Protein AF-U3U691-F1 (afdb_monomer_lite)

Sequence (71 aa):
MHLTLAGNRWKARLRYHGQDHFGLDIADIHKAKFQQFQFFKIWFILQRSDKFSFRPFLTDMEAIIDIEGGA

Structure (mmCIF, N/CA/C/O backbone):
data_AF-U3U691-F1
#
_entry.id   AF-U3U691-F1
#
loop_
_atom_site.group_PDB
_atom_site.id
_atom_site.type_symbol
_atom_site.label_atom_id
_atom_site.label_alt_id
_atom_site.label_comp_id
_atom_site.label_asym_id
_atom_site.label_entity_id
_atom_site.label_seq_id
_atom_site.pdbx_PDB_ins_code
_atom_site.Cartn_x
_atom_site.Cartn_y
_atom_site.Cartn_z
_atom_site.occu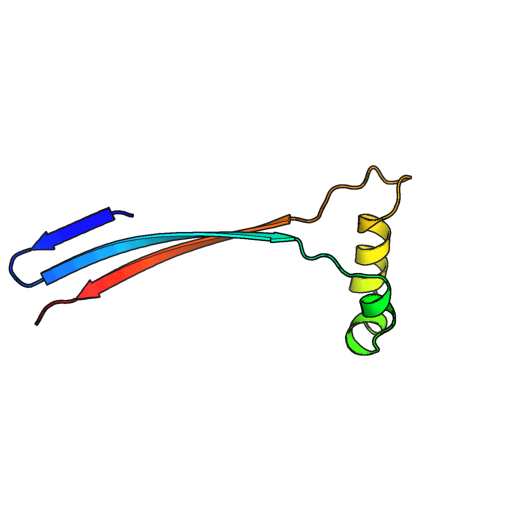pancy
_atom_site.B_iso_or_equiv
_atom_site.auth_seq_id
_atom_site.auth_comp_id
_atom_site.auth_asym_id
_atom_site.auth_atom_id
_atom_site.pdbx_PDB_model_num
ATOM 1 N N . MET A 1 1 ? 3.812 3.621 -18.976 1.00 74.00 1 MET A N 1
ATOM 2 C CA . MET A 1 1 ? 4.721 2.621 -19.574 1.00 74.00 1 MET A CA 1
ATOM 3 C C . MET A 1 1 ? 5.580 3.321 -20.614 1.00 74.00 1 MET A C 1
ATOM 5 O O . MET A 1 1 ? 5.040 4.136 -21.349 1.00 74.00 1 MET A O 1
ATOM 9 N N . HIS A 1 2 ? 6.883 3.049 -20.651 1.00 87.88 2 HIS A N 1
ATOM 10 C CA . HIS A 1 2 ? 7.805 3.563 -21.675 1.00 87.88 2 HIS A CA 1
ATOM 11 C C . HIS A 1 2 ? 8.553 2.382 -22.295 1.00 87.88 2 HIS A C 1
ATOM 13 O O . HIS A 1 2 ? 8.991 1.520 -21.544 1.00 87.88 2 HIS A O 1
ATOM 19 N N . LEU A 1 3 ? 8.664 2.308 -23.622 1.00 91.56 3 LEU A N 1
ATOM 20 C CA . LEU A 1 3 ? 9.266 1.183 -24.346 1.00 91.56 3 LEU A CA 1
ATOM 21 C C . LEU A 1 3 ? 10.290 1.710 -25.352 1.00 91.56 3 LEU A C 1
ATOM 23 O O . LEU A 1 3 ? 9.975 2.598 -26.142 1.00 91.56 3 LEU A O 1
ATOM 27 N N . THR A 1 4 ? 11.473 1.106 -25.356 1.00 93.12 4 THR A N 1
ATOM 28 C CA . THR A 1 4 ? 12.568 1.404 -26.280 1.00 93.12 4 THR A CA 1
ATOM 29 C C . THR A 1 4 ? 12.979 0.129 -27.004 1.00 93.12 4 THR A C 1
ATOM 31 O O . THR A 1 4 ? 13.177 -0.913 -26.376 1.00 93.12 4 THR A O 1
ATOM 34 N N . LEU A 1 5 ? 13.128 0.218 -28.326 1.00 91.81 5 LEU A N 1
ATOM 35 C CA . LEU A 1 5 ? 13.518 -0.889 -29.199 1.00 91.81 5 LEU A CA 1
ATOM 36 C C . LEU A 1 5 ? 14.892 -0.607 -29.818 1.00 91.81 5 LEU A C 1
ATOM 38 O O . LEU A 1 5 ? 15.152 0.512 -30.257 1.00 91.81 5 LEU A O 1
ATOM 42 N N . ALA A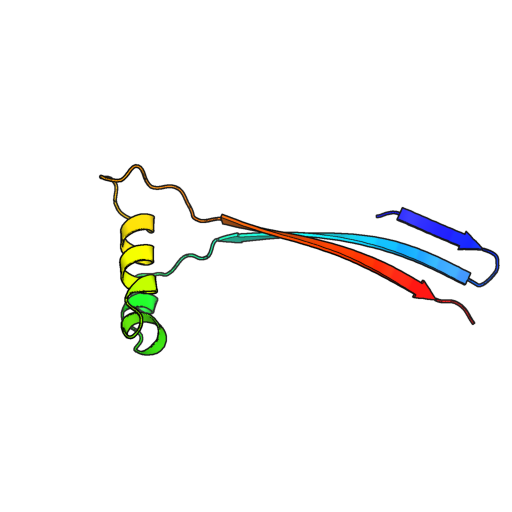 1 6 ? 15.761 -1.617 -29.864 1.00 89.50 6 ALA A N 1
ATOM 43 C CA . ALA A 1 6 ? 17.078 -1.543 -30.491 1.00 89.50 6 ALA A CA 1
ATOM 44 C C . ALA A 1 6 ? 17.447 -2.897 -31.121 1.00 89.50 6 ALA A C 1
ATOM 46 O O . ALA A 1 6 ? 17.955 -3.797 -30.451 1.00 89.50 6 ALA A O 1
ATOM 47 N N . GLY A 1 7 ? 17.189 -3.050 -32.423 1.00 90.25 7 GLY A N 1
ATOM 48 C CA . GLY A 1 7 ? 17.402 -4.317 -33.129 1.00 90.25 7 GLY A CA 1
ATOM 49 C C . GLY A 1 7 ? 16.550 -5.441 -32.531 1.00 90.25 7 GLY A C 1
ATOM 50 O O . GLY A 1 7 ? 15.338 -5.295 -32.413 1.00 90.25 7 GLY A O 1
ATOM 51 N N . ASN A 1 8 ? 17.192 -6.540 -32.121 1.00 91.00 8 ASN A N 1
ATOM 52 C CA . ASN A 1 8 ? 16.531 -7.675 -31.463 1.00 91.00 8 ASN A CA 1
ATOM 53 C C . ASN A 1 8 ? 16.353 -7.493 -29.939 1.00 91.00 8 ASN A C 1
ATOM 55 O O . ASN A 1 8 ? 15.963 -8.429 -29.245 1.00 91.00 8 ASN A O 1
ATOM 59 N N . ARG A 1 9 ? 16.675 -6.309 -29.397 1.00 94.19 9 ARG A N 1
ATOM 60 C CA . ARG A 1 9 ? 16.584 -5.995 -27.966 1.00 94.19 9 ARG A CA 1
ATOM 61 C C . ARG A 1 9 ? 15.474 -4.997 -27.682 1.00 94.19 9 ARG A C 1
ATOM 63 O O . ARG A 1 9 ? 15.204 -4.093 -28.474 1.00 94.19 9 ARG A O 1
ATOM 70 N N . TRP A 1 10 ? 14.887 -5.121 -26.502 1.00 94.81 10 TRP A N 1
ATOM 71 C CA . TRP A 1 10 ? 13.864 -4.223 -25.996 1.00 94.81 10 TRP A CA 1
ATOM 72 C C . TRP A 1 10 ? 14.115 -3.884 -24.525 1.00 94.81 10 TRP A C 1
ATOM 74 O O . TRP A 1 10 ? 14.642 -4.694 -23.763 1.00 94.81 10 TRP A O 1
ATOM 84 N N . LYS A 1 11 ? 13.726 -2.670 -24.131 1.00 95.50 11 LYS A N 1
ATOM 85 C CA . LYS A 1 11 ? 13.688 -2.210 -22.738 1.00 95.50 11 LYS A CA 1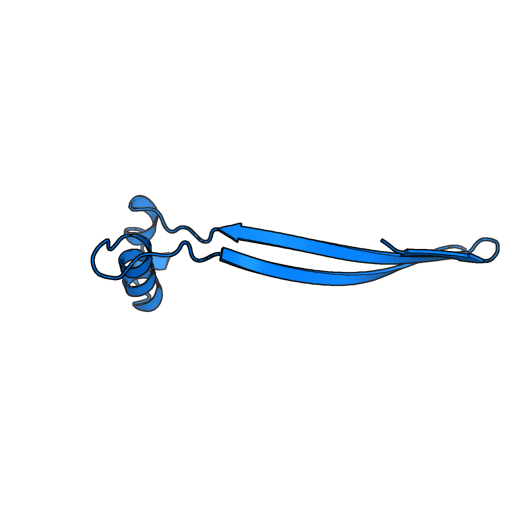
ATOM 86 C C . LYS A 1 11 ? 12.349 -1.548 -22.474 1.00 95.50 11 LYS A C 1
ATOM 88 O O . LYS A 1 11 ? 11.941 -0.693 -23.255 1.00 95.50 11 LYS A O 1
ATOM 93 N N . ALA A 1 12 ? 11.677 -1.897 -21.387 1.00 95.31 12 ALA A N 1
ATOM 94 C CA . ALA A 1 12 ? 10.437 -1.264 -20.978 1.00 95.31 12 ALA A CA 1
ATOM 95 C C . ALA A 1 12 ? 10.471 -0.837 -19.509 1.00 95.31 12 ALA A C 1
ATOM 97 O O . ALA A 1 12 ? 10.911 -1.580 -18.642 1.00 95.31 12 ALA A O 1
ATOM 98 N N . ARG A 1 13 ? 9.942 0.354 -19.233 1.00 96.44 13 ARG A N 1
ATOM 99 C CA . ARG A 1 13 ? 9.666 0.867 -17.893 1.00 96.44 13 ARG A CA 1
ATOM 100 C C . ARG A 1 13 ? 8.187 0.716 -17.587 1.00 96.44 13 ARG A C 1
ATOM 102 O O . ARG A 1 13 ? 7.333 1.363 -18.213 1.00 96.44 13 ARG A O 1
ATOM 109 N N . LEU A 1 14 ? 7.889 -0.118 -16.606 1.00 94.88 14 LEU A N 1
ATOM 110 C CA . LEU A 1 14 ? 6.557 -0.349 -16.074 1.00 94.88 14 LEU A CA 1
ATOM 111 C C . LEU A 1 14 ? 6.355 0.508 -14.829 1.00 94.88 14 LEU A C 1
ATOM 113 O O . LEU A 1 14 ? 7.216 0.566 -13.958 1.00 94.88 14 LEU A O 1
ATOM 117 N N . ARG A 1 15 ? 5.205 1.178 -14.763 1.00 95.62 15 ARG A N 1
ATOM 118 C CA . ARG A 1 15 ? 4.747 1.907 -13.581 1.00 95.62 15 ARG A CA 1
ATOM 119 C C . ARG A 1 15 ? 3.554 1.141 -13.031 1.00 95.62 15 ARG A C 1
ATOM 121 O O . ARG A 1 15 ? 2.524 1.085 -13.698 1.00 95.62 15 ARG A O 1
ATOM 128 N N . TYR A 1 16 ? 3.722 0.547 -11.862 1.00 92.94 16 TYR A N 1
ATOM 129 C CA . TYR A 1 16 ? 2.661 -0.082 -11.095 1.00 92.94 16 TYR A CA 1
ATOM 130 C C . TYR A 1 16 ? 2.154 0.925 -10.076 1.00 92.94 16 TYR A C 1
ATOM 132 O O . TYR A 1 16 ? 2.936 1.471 -9.301 1.00 92.94 16 TYR A O 1
ATOM 140 N N . HIS A 1 17 ? 0.852 1.172 -10.103 1.00 94.38 17 HIS A N 1
ATOM 141 C CA . HIS A 1 17 ? 0.154 1.990 -9.124 1.00 94.38 17 HIS A CA 1
ATOM 142 C C . HIS A 1 17 ? -0.980 1.143 -8.563 1.00 94.38 17 HIS A C 1
ATOM 144 O O . HIS A 1 17 ? -1.771 0.585 -9.325 1.00 94.38 17 HIS A O 1
ATOM 150 N N . GLY A 1 18 ? -0.989 0.971 -7.249 1.00 90.00 18 GLY A N 1
ATOM 151 C CA . GLY A 1 18 ? -1.960 0.161 -6.536 1.00 90.00 18 GLY A CA 1
ATOM 152 C C . GLY A 1 18 ? -2.482 0.933 -5.341 1.00 90.00 18 GLY A C 1
ATOM 153 O O . GLY A 1 18 ? -1.713 1.528 -4.593 1.00 90.00 18 GLY A O 1
ATOM 154 N N . GLN A 1 19 ? -3.794 0.909 -5.162 1.00 90.12 19 GLN A N 1
ATOM 155 C CA . GLN A 1 19 ? -4.437 1.467 -3.986 1.00 90.12 19 GLN A CA 1
ATOM 156 C C . GLN A 1 19 ? -5.149 0.340 -3.266 1.00 90.12 19 GLN A C 1
ATOM 158 O O . GLN A 1 19 ? -5.963 -0.361 -3.866 1.00 90.12 19 GLN A O 1
ATOM 163 N N . ASP A 1 20 ? -4.827 0.166 -1.991 1.00 81.75 20 ASP A N 1
ATOM 164 C CA . ASP A 1 20 ? -5.509 -0.794 -1.139 1.00 81.75 20 ASP A CA 1
ATOM 165 C C . ASP A 1 20 ? -6.218 -0.075 0.003 1.00 81.75 20 ASP A C 1
ATOM 167 O O . ASP A 1 20 ? -5.694 0.858 0.622 1.00 81.75 20 ASP A O 1
ATOM 171 N N . HIS A 1 21 ? -7.428 -0.534 0.286 1.00 75.56 21 HIS A N 1
ATOM 172 C CA . HIS A 1 21 ? -8.160 -0.136 1.468 1.00 75.56 21 HIS A CA 1
ATOM 173 C C . HIS A 1 21 ? -7.919 -1.200 2.536 1.00 75.56 21 HIS A C 1
ATOM 175 O O . HIS A 1 21 ? -8.588 -2.236 2.558 1.00 75.56 21 HIS A O 1
ATOM 181 N N . PHE A 1 22 ? -6.991 -0.929 3.459 1.00 69.50 22 PHE A N 1
ATOM 182 C CA . PHE A 1 22 ? -6.716 -1.837 4.572 1.00 69.50 22 PHE A CA 1
ATOM 183 C C . PHE A 1 22 ? -7.826 -1.734 5.627 1.00 69.50 22 PHE A C 1
ATOM 185 O O . PHE A 1 22 ? -7.667 -1.111 6.678 1.00 69.50 22 PHE A O 1
ATOM 192 N N . GLY A 1 23 ? -8.995 -2.291 5.318 1.00 71.62 23 GLY A N 1
ATOM 193 C CA . GLY A 1 23 ? -10.161 -2.322 6.192 1.00 71.62 23 GLY A CA 1
ATOM 194 C C . GLY A 1 23 ? -10.137 -3.557 7.079 1.00 71.62 23 GLY A C 1
ATOM 195 O O . GLY A 1 23 ? -10.240 -4.671 6.582 1.00 71.62 23 GLY A O 1
ATOM 196 N N . LEU A 1 24 ? -10.036 -3.366 8.393 1.00 78.56 24 LEU A N 1
ATOM 197 C CA . LEU A 1 24 ? -10.320 -4.442 9.341 1.00 78.56 24 LEU A CA 1
ATOM 198 C C . LEU A 1 24 ? -11.827 -4.512 9.534 1.00 78.56 24 LEU A C 1
ATOM 200 O O . LEU A 1 24 ? -12.424 -3.474 9.829 1.00 78.56 24 LEU A O 1
ATOM 204 N N . ASP A 1 25 ? -12.452 -5.681 9.406 1.00 79.50 25 ASP A N 1
ATOM 205 C CA . ASP A 1 25 ? -13.863 -5.829 9.765 1.00 79.50 25 ASP A CA 1
ATOM 206 C C . ASP A 1 25 ? -14.068 -6.274 11.221 1.00 79.50 25 ASP A C 1
ATOM 208 O O . ASP A 1 25 ? -13.122 -6.645 11.920 1.00 79.50 25 ASP A O 1
ATOM 212 N N . ILE A 1 26 ? -15.308 -6.208 11.717 1.00 84.38 26 ILE A N 1
ATOM 213 C CA . ILE A 1 26 ? -15.664 -6.622 13.082 1.00 84.38 26 ILE A CA 1
ATOM 214 C C . ILE A 1 26 ? -15.204 -8.064 13.320 1.00 84.38 26 ILE A C 1
ATOM 216 O O . ILE A 1 26 ? -14.640 -8.365 14.367 1.00 84.38 26 ILE A O 1
ATOM 220 N N . ALA A 1 27 ? -15.377 -8.961 12.350 1.00 87.81 27 ALA A N 1
ATOM 221 C CA . ALA A 1 27 ? -14.912 -10.339 12.482 1.00 87.81 27 ALA A CA 1
ATOM 222 C C . ALA A 1 27 ? -13.379 -10.447 12.602 1.00 87.81 27 ALA A C 1
ATOM 224 O O . ALA A 1 27 ? -12.883 -11.359 13.262 1.00 87.81 27 ALA A O 1
ATOM 225 N N . ASP A 1 28 ? -12.617 -9.528 12.002 1.00 84.94 28 ASP A N 1
ATOM 226 C CA . ASP A 1 28 ? -11.154 -9.574 12.024 1.00 84.94 28 ASP A CA 1
ATOM 227 C C . ASP A 1 28 ? -10.584 -9.166 13.375 1.00 84.94 28 ASP A C 1
ATOM 229 O O . ASP A 1 28 ? -9.666 -9.824 13.864 1.00 84.94 28 ASP A O 1
ATOM 233 N N . ILE A 1 29 ? -11.151 -8.145 14.026 1.00 86.88 29 ILE A N 1
ATOM 234 C CA . ILE A 1 29 ? -10.626 -7.662 15.313 1.00 86.88 29 ILE A CA 1
ATOM 235 C C . ILE A 1 29 ? -10.810 -8.671 16.458 1.00 86.88 29 ILE A C 1
ATOM 237 O O . ILE A 1 29 ? -10.085 -8.615 17.451 1.00 86.88 29 ILE A O 1
ATOM 241 N N . HIS A 1 30 ? -11.727 -9.628 16.296 1.00 87.44 30 HIS A N 1
ATOM 242 C CA . HIS A 1 30 ? -11.936 -10.734 17.235 1.00 87.44 30 HIS A CA 1
ATOM 243 C C . HIS A 1 30 ? -10.992 -11.923 16.998 1.00 87.44 30 HIS A C 1
ATOM 245 O O . HIS A 1 30 ? -10.911 -12.821 17.834 1.00 87.44 30 HIS A O 1
ATOM 251 N N . LYS A 1 31 ? -10.254 -11.965 15.880 1.00 89.19 31 LYS A N 1
ATOM 252 C CA . LYS A 1 31 ? -9.263 -13.022 15.640 1.00 89.19 31 LYS A CA 1
ATOM 253 C C . LYS A 1 31 ? -8.024 -12.752 16.493 1.00 89.19 31 LYS A C 1
ATOM 255 O O . LYS A 1 31 ? -7.487 -11.643 16.482 1.00 89.19 31 LYS A O 1
ATOM 260 N N . ALA A 1 32 ? -7.493 -13.795 17.136 1.00 87.06 32 ALA A N 1
ATOM 261 C CA . ALA A 1 32 ? -6.303 -13.711 17.995 1.00 87.06 32 ALA A CA 1
ATOM 262 C C . ALA A 1 32 ? -5.119 -12.989 17.322 1.00 87.06 32 ALA A C 1
ATOM 264 O O . ALA A 1 32 ? -4.429 -12.189 17.953 1.00 87.06 32 ALA A O 1
ATOM 265 N N . LYS A 1 33 ? -4.946 -13.199 16.007 1.00 85.69 33 LYS A N 1
ATOM 266 C CA . LYS A 1 33 ? -3.915 -12.551 15.185 1.00 85.69 33 LYS A CA 1
ATOM 267 C C . LYS A 1 33 ? -3.936 -11.020 15.279 1.00 85.69 33 LYS A C 1
ATOM 269 O O . LYS A 1 33 ? -2.864 -10.421 15.331 1.00 85.69 33 LYS A O 1
ATOM 274 N N . PHE A 1 34 ? -5.117 -10.403 15.280 1.00 83.56 34 PHE A N 1
ATOM 275 C CA . PHE A 1 34 ? -5.276 -8.945 15.276 1.00 83.56 34 PHE A CA 1
ATOM 276 C C . PHE A 1 34 ? -5.526 -8.392 16.680 1.00 83.56 34 PHE A C 1
ATOM 278 O O . PHE A 1 34 ? -5.001 -7.335 17.022 1.00 83.56 34 PHE A O 1
ATOM 285 N N . GLN A 1 35 ? -6.243 -9.130 17.530 1.00 82.38 35 GLN A N 1
ATOM 286 C CA . GLN A 1 35 ? -6.549 -8.707 18.898 1.00 82.38 35 GLN A CA 1
ATOM 287 C C . GLN A 1 35 ? -5.299 -8.567 19.786 1.00 82.38 35 GLN A C 1
ATOM 289 O O . GLN A 1 35 ? -5.285 -7.739 20.706 1.00 82.38 35 GLN A O 1
ATOM 294 N N . GLN A 1 36 ? -4.250 -9.355 19.518 1.00 90.19 36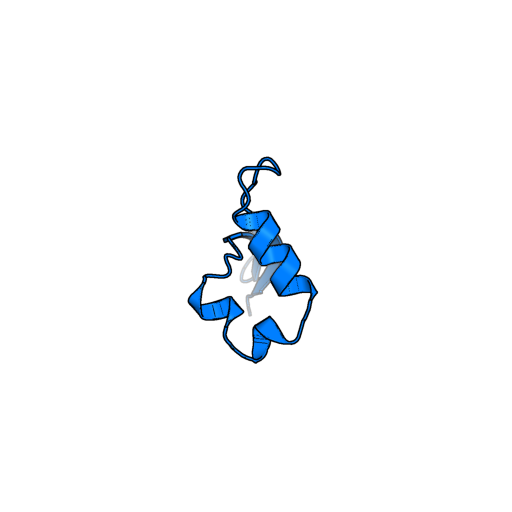 GLN A N 1
ATOM 295 C CA . GLN A 1 36 ? -3.006 -9.335 20.295 1.00 90.19 36 GLN A CA 1
ATOM 296 C C . GLN A 1 36 ? -2.231 -8.013 20.164 1.00 90.19 36 GLN A C 1
ATOM 298 O O . GLN A 1 36 ? -1.564 -7.598 21.110 1.00 90.19 36 GLN A O 1
ATOM 303 N N . PHE A 1 37 ? -2.353 -7.301 19.037 1.00 88.44 37 PHE A N 1
ATOM 304 C CA . PHE A 1 37 ? -1.644 -6.040 18.820 1.00 88.44 37 PHE A CA 1
ATOM 305 C C . PHE A 1 37 ? -2.570 -4.847 19.077 1.00 88.44 37 PHE A C 1
ATOM 307 O O . PHE A 1 37 ? -3.572 -4.651 18.390 1.00 88.44 37 PHE A O 1
ATOM 314 N N . GLN A 1 38 ? -2.212 -3.997 20.046 1.00 88.69 38 GLN A N 1
ATOM 315 C CA . GLN A 1 38 ? -2.977 -2.781 20.374 1.00 88.69 38 GLN A CA 1
ATOM 316 C C . GLN A 1 38 ? -3.115 -1.825 19.187 1.00 88.69 38 GLN A C 1
ATOM 318 O O . GLN A 1 38 ? -4.147 -1.173 19.040 1.00 88.69 38 GLN A O 1
ATOM 323 N N . PHE A 1 39 ? -2.115 -1.812 18.306 1.00 86.88 39 PHE A N 1
ATOM 324 C CA . PHE A 1 39 ? -2.142 -1.061 17.059 1.00 86.88 39 PHE A CA 1
ATOM 325 C C . PHE A 1 39 ? -3.408 -1.338 16.234 1.00 86.88 39 PHE A C 1
ATOM 327 O O . PHE A 1 39 ? -4.107 -0.394 15.885 1.00 86.88 39 PHE A O 1
ATOM 334 N N . PHE A 1 40 ? -3.776 -2.607 16.003 1.00 85.88 40 PHE A N 1
ATOM 335 C CA . PHE A 1 40 ? -4.960 -2.945 15.201 1.00 85.88 40 PHE A CA 1
ATOM 336 C C . PHE A 1 40 ? -6.279 -2.563 15.885 1.00 85.88 40 PHE A C 1
ATOM 338 O O . PHE A 1 40 ? -7.241 -2.231 15.199 1.00 85.88 40 PHE A O 1
ATOM 345 N N . LYS A 1 41 ? -6.327 -2.543 17.224 1.00 86.56 41 LYS A N 1
ATOM 346 C CA . LYS A 1 41 ? -7.503 -2.081 17.985 1.00 86.56 41 LYS A CA 1
ATOM 347 C C . LYS A 1 41 ? -7.705 -0.573 17.864 1.00 86.56 41 LYS A C 1
ATOM 349 O O . LYS A 1 41 ? -8.812 -0.131 17.572 1.00 86.56 41 LYS A O 1
ATOM 354 N N . ILE A 1 42 ? -6.637 0.206 18.037 1.00 87.06 42 ILE A N 1
ATOM 355 C CA . ILE A 1 42 ? -6.670 1.663 17.846 1.00 87.06 42 ILE A CA 1
ATOM 356 C C . ILE A 1 42 ? -7.029 1.982 16.392 1.00 87.06 42 ILE A C 1
ATOM 358 O O . ILE A 1 42 ? -7.932 2.777 16.140 1.00 87.06 42 ILE A O 1
ATOM 362 N N . TRP A 1 43 ? -6.385 1.301 15.443 1.00 82.31 43 TRP A N 1
ATOM 363 C CA . TRP A 1 43 ? -6.655 1.430 14.013 1.00 82.31 43 TRP A CA 1
ATOM 364 C C . TRP A 1 43 ? -8.127 1.152 13.673 1.00 82.31 43 TRP A C 1
ATOM 366 O O . TRP A 1 43 ? -8.764 1.955 12.995 1.00 82.31 43 TRP A O 1
ATOM 376 N N . PHE A 1 44 ? -8.702 0.064 14.198 1.00 84.88 44 PHE A N 1
ATOM 377 C CA . PHE A 1 44 ? -10.108 -0.298 13.996 1.00 84.88 44 PHE A CA 1
ATOM 378 C C . PHE A 1 44 ? -11.082 0.778 14.506 1.00 84.88 44 PHE A C 1
ATOM 380 O O . PHE A 1 44 ? -12.067 1.085 13.832 1.00 84.88 44 PHE A O 1
ATOM 387 N N . ILE A 1 45 ? -10.802 1.375 15.671 1.00 85.56 45 ILE A N 1
ATOM 388 C CA . ILE A 1 45 ? -11.619 2.459 16.239 1.00 85.56 45 ILE A CA 1
ATOM 389 C C . ILE A 1 45 ? -11.521 3.717 15.372 1.00 85.56 45 ILE A C 1
ATOM 391 O O . ILE A 1 45 ? -12.547 4.309 15.040 1.00 85.56 45 ILE A O 1
ATOM 395 N N . LEU A 1 46 ? -10.309 4.107 14.967 1.00 81.69 46 LEU A N 1
ATOM 396 C CA . LEU A 1 46 ? -10.086 5.288 14.124 1.00 81.69 46 LEU A CA 1
ATOM 397 C C . LEU A 1 46 ? -10.777 5.169 12.759 1.00 81.69 46 LEU A C 1
ATOM 399 O O . LEU A 1 46 ? -11.257 6.165 12.227 1.00 81.69 46 LEU A O 1
ATOM 403 N N . GLN A 1 47 ? -10.882 3.953 12.216 1.00 79.94 47 GLN A N 1
ATOM 404 C CA . GLN A 1 47 ? -11.602 3.686 10.969 1.00 79.94 47 GLN A CA 1
ATOM 405 C C . GLN A 1 47 ? -13.124 3.852 11.064 1.00 79.94 47 GLN A C 1
ATOM 407 O O . GLN A 1 47 ? -13.760 4.053 10.035 1.00 79.94 47 GLN A O 1
ATOM 412 N N . ARG A 1 48 ? -13.727 3.724 12.252 1.00 80.69 48 ARG A N 1
ATOM 413 C CA . ARG A 1 48 ? -15.195 3.653 12.418 1.00 80.69 48 ARG A CA 1
ATOM 414 C C . ARG A 1 48 ? -15.791 4.743 13.297 1.00 80.69 48 ARG A C 1
ATOM 416 O O . ARG A 1 48 ? -17.010 4.867 13.356 1.00 80.69 48 ARG A O 1
ATOM 423 N N . SER A 1 49 ? -14.967 5.505 14.009 1.00 82.81 49 SER A N 1
ATOM 424 C CA . SER A 1 49 ? -15.464 6.523 14.923 1.00 82.81 49 SER A CA 1
ATOM 425 C C . SER A 1 49 ? -15.843 7.808 14.185 1.00 82.81 49 SER A C 1
ATOM 427 O O . SER A 1 49 ? -15.003 8.534 13.654 1.00 82.81 49 SER A O 1
ATOM 429 N N . ASP A 1 50 ? -17.133 8.110 14.235 1.00 76.62 50 ASP A N 1
ATOM 430 C CA . ASP A 1 50 ? -17.764 9.360 13.813 1.00 76.62 50 ASP A CA 1
ATOM 431 C C . ASP A 1 50 ? -17.225 10.595 14.561 1.00 76.62 50 ASP A C 1
ATOM 433 O O . ASP A 1 50 ? -17.073 11.665 13.974 1.00 76.62 50 ASP A O 1
ATOM 437 N N . LYS A 1 51 ? -16.848 10.439 15.835 1.00 82.81 51 LYS A N 1
ATOM 438 C CA . LYS A 1 51 ? -16.293 11.514 16.679 1.00 82.81 51 LYS A CA 1
ATOM 439 C C . LYS A 1 51 ? -14.926 12.032 16.228 1.00 82.81 51 LYS A C 1
ATOM 441 O O . LYS A 1 51 ? -14.577 13.161 16.562 1.00 82.81 51 LYS A O 1
ATOM 446 N N . PHE A 1 52 ? -14.154 11.237 15.488 1.00 73.19 52 PHE A N 1
ATOM 447 C CA . PHE A 1 52 ? -12.789 11.588 15.077 1.00 73.19 52 PHE A CA 1
ATOM 448 C C . PHE A 1 52 ? -12.674 12.007 13.604 1.00 73.19 52 PHE A C 1
ATOM 450 O O . PHE A 1 52 ? -11.565 12.058 13.080 1.00 73.19 52 PHE A O 1
ATOM 457 N N . SER A 1 53 ? -13.788 12.352 12.939 1.00 64.62 53 SER A N 1
ATOM 458 C CA . SER A 1 53 ? -13.804 12.722 11.510 1.00 64.62 53 SER A CA 1
ATOM 459 C C . SER A 1 53 ? -13.097 11.674 10.641 1.00 64.62 53 SER A C 1
ATOM 461 O O . SER A 1 53 ? -12.095 11.971 9.984 1.00 64.62 53 SER A O 1
ATOM 463 N N . PHE A 1 54 ? -13.605 10.437 10.699 1.00 68.94 54 PHE A N 1
ATOM 464 C CA . PHE A 1 54 ? -13.047 9.276 10.004 1.00 68.94 54 PHE A CA 1
ATOM 465 C C . PHE A 1 54 ? -12.608 9.612 8.567 1.00 68.94 54 PHE A C 1
ATOM 467 O O . PHE A 1 54 ? -13.327 10.262 7.804 1.00 68.94 54 PHE A O 1
ATOM 474 N N . ARG A 1 55 ? -11.424 9.122 8.190 1.00 65.88 55 ARG A N 1
ATOM 475 C CA . ARG A 1 55 ? -10.999 9.009 6.794 1.00 65.88 55 ARG A CA 1
ATOM 476 C C . ARG A 1 55 ? -10.632 7.552 6.526 1.00 65.88 55 ARG A C 1
ATOM 478 O O . ARG A 1 55 ? -9.959 6.954 7.369 1.00 65.88 55 ARG A O 1
ATOM 485 N N . PRO A 1 56 ? -11.034 6.972 5.385 1.00 65.50 56 PRO A N 1
ATOM 486 C CA . PRO A 1 56 ? -10.542 5.664 4.976 1.00 65.50 56 PRO A CA 1
ATOM 487 C C . PRO A 1 56 ? -9.011 5.694 4.929 1.00 65.50 56 PRO A C 1
ATOM 489 O O . PRO A 1 56 ? -8.430 6.575 4.291 1.00 65.50 56 PRO A O 1
ATOM 492 N N . PHE A 1 57 ? -8.350 4.754 5.609 1.00 69.81 57 PHE A N 1
ATOM 493 C CA . PHE A 1 57 ? -6.909 4.579 5.445 1.00 69.81 57 PHE A CA 1
ATOM 494 C C . PHE A 1 57 ? -6.678 3.879 4.113 1.00 69.81 57 PHE A C 1
ATOM 496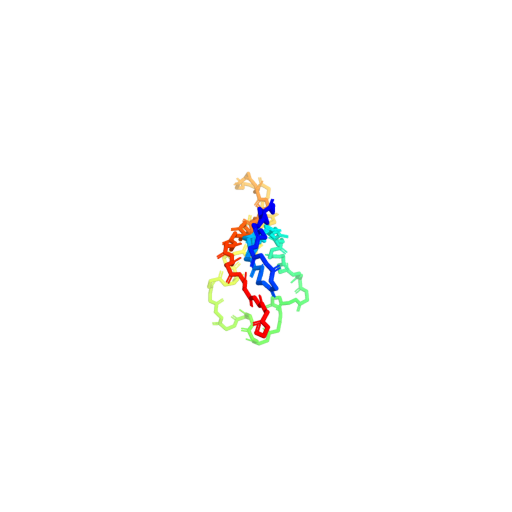 O O . PHE A 1 57 ? -6.930 2.682 3.971 1.00 69.81 57 PHE A O 1
ATOM 503 N N . LEU A 1 58 ? -6.234 4.659 3.139 1.00 74.62 58 LEU A N 1
ATOM 504 C CA . LEU A 1 58 ? -5.835 4.171 1.836 1.00 74.62 58 LEU A CA 1
ATOM 505 C C . LEU A 1 58 ? -4.316 4.040 1.828 1.00 74.62 58 LEU A C 1
ATOM 507 O O . LEU A 1 58 ? -3.602 4.982 2.174 1.00 74.62 58 LEU A O 1
ATOM 511 N N . THR A 1 59 ? -3.833 2.861 1.458 1.00 79.50 59 THR A N 1
ATOM 512 C CA . THR A 1 59 ? -2.414 2.668 1.181 1.00 79.50 59 THR A CA 1
ATOM 513 C C . THR A 1 59 ? -2.214 2.856 -0.309 1.00 79.50 59 THR A C 1
ATOM 515 O O . THR A 1 59 ? -2.731 2.074 -1.103 1.00 79.50 59 THR A O 1
ATOM 518 N N . ASP A 1 60 ? -1.503 3.918 -0.678 1.00 87.94 60 ASP A N 1
ATOM 519 C CA . ASP A 1 60 ? -1.096 4.177 -2.055 1.00 87.94 60 ASP A CA 1
ATOM 520 C C . ASP A 1 60 ? 0.314 3.611 -2.250 1.00 87.94 60 ASP A C 1
ATOM 522 O O . ASP A 1 60 ? 1.254 3.997 -1.550 1.00 87.94 60 ASP A O 1
ATOM 526 N N . MET A 1 61 ? 0.437 2.624 -3.133 1.00 90.50 61 MET A N 1
ATOM 527 C CA . MET A 1 61 ? 1.692 1.960 -3.450 1.00 90.50 61 MET A CA 1
ATOM 528 C C . MET A 1 61 ? 2.063 2.237 -4.900 1.00 90.50 61 MET A C 1
ATOM 530 O O . MET A 1 61 ? 1.284 1.990 -5.823 1.00 90.50 61 MET A O 1
ATOM 534 N N . GLU A 1 62 ? 3.302 2.671 -5.105 1.00 95.19 62 GLU A N 1
ATOM 535 C CA . GLU A 1 62 ? 3.872 2.877 -6.428 1.00 95.19 62 GLU A CA 1
ATOM 536 C C . GLU A 1 62 ? 5.186 2.105 -6.570 1.00 95.19 62 GLU A C 1
ATOM 538 O O . GLU A 1 62 ? 6.058 2.167 -5.704 1.00 95.19 62 GLU A O 1
ATOM 543 N N . ALA A 1 63 ? 5.340 1.397 -7.689 1.00 95.19 63 ALA A N 1
ATOM 544 C CA . ALA A 1 63 ? 6.587 0.747 -8.064 1.00 95.19 63 ALA A CA 1
ATOM 545 C C . ALA A 1 63 ? 6.918 1.023 -9.531 1.00 95.19 63 ALA A C 1
ATOM 547 O O . ALA A 1 63 ? 6.078 0.879 -10.421 1.00 95.19 63 ALA A O 1
ATOM 548 N N . ILE A 1 64 ? 8.170 1.389 -9.792 1.00 96.62 64 ILE A N 1
ATOM 549 C CA . ILE A 1 64 ? 8.703 1.546 -11.144 1.00 96.62 64 ILE A CA 1
ATOM 550 C C . ILE A 1 64 ? 9.689 0.409 -11.380 1.00 96.62 64 ILE A C 1
ATOM 552 O O . ILE A 1 64 ? 10.642 0.249 -10.623 1.00 96.62 64 ILE A O 1
ATOM 556 N N . ILE A 1 65 ? 9.441 -0.387 -12.417 1.00 96.12 65 ILE A N 1
ATOM 557 C CA . ILE A 1 65 ? 10.239 -1.567 -12.746 1.00 96.12 65 ILE A CA 1
ATOM 558 C C . ILE A 1 65 ? 10.731 -1.431 -14.180 1.00 96.12 65 ILE A C 1
ATOM 560 O O . ILE A 1 65 ? 9.928 -1.304 -15.105 1.00 96.12 65 ILE A O 1
ATOM 564 N N . ASP A 1 66 ? 12.047 -1.480 -14.355 1.00 96.06 66 ASP A N 1
ATOM 565 C CA . ASP A 1 66 ? 12.674 -1.569 -15.667 1.00 96.06 66 ASP A CA 1
ATOM 566 C C . ASP A 1 66 ? 12.867 -3.058 -16.011 1.00 96.06 66 ASP A C 1
ATOM 568 O O . ASP A 1 66 ? 13.476 -3.812 -15.255 1.00 96.06 66 ASP A O 1
ATOM 572 N N . ILE A 1 67 ? 12.300 -3.489 -17.137 1.00 95.25 67 ILE A N 1
ATOM 573 C CA . ILE A 1 67 ? 12.405 -4.843 -17.690 1.00 95.25 67 ILE A CA 1
ATOM 574 C C . ILE A 1 67 ? 13.070 -4.780 -19.065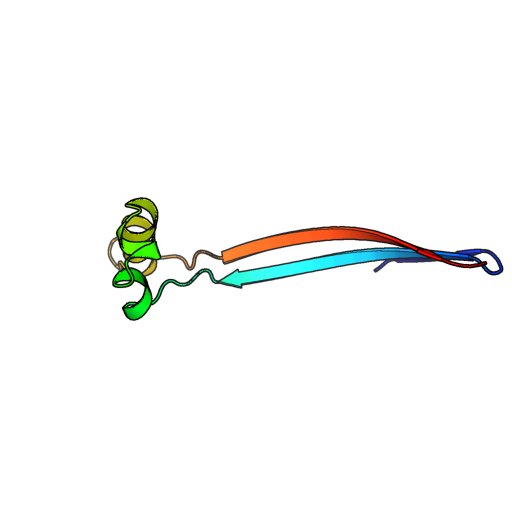 1.00 95.25 67 ILE A C 1
ATOM 576 O O . ILE A 1 67 ? 12.871 -3.830 -19.821 1.00 95.25 67 ILE A O 1
ATOM 580 N N . GLU A 1 68 ? 13.865 -5.785 -19.411 1.00 95.25 68 GLU A N 1
ATOM 581 C CA . GLU A 1 68 ? 14.559 -5.853 -20.697 1.00 95.25 68 GLU A CA 1
ATOM 582 C C . GLU A 1 68 ? 14.627 -7.286 -21.222 1.00 95.25 68 GLU A C 1
ATOM 584 O O . GLU A 1 68 ? 14.519 -8.248 -20.461 1.00 95.25 68 GLU A O 1
ATOM 589 N N . GLY A 1 69 ? 14.787 -7.430 -22.535 1.00 92.88 69 GLY A N 1
ATOM 590 C CA . GLY A 1 69 ? 14.905 -8.732 -23.173 1.00 92.88 69 GLY A CA 1
ATOM 591 C C . GLY A 1 69 ? 15.360 -8.645 -24.624 1.00 92.88 69 GLY A C 1
ATOM 592 O O . GLY A 1 69 ? 15.482 -7.564 -25.201 1.00 92.88 69 GLY A O 1
ATOM 593 N N . GLY A 1 70 ? 15.624 -9.811 -25.205 1.00 88.62 70 GLY A N 1
ATOM 594 C CA . GLY A 1 70 ? 16.238 -9.956 -26.523 1.00 88.62 70 GLY A CA 1
ATOM 595 C C . GLY A 1 70 ? 17.485 -10.828 -26.444 1.00 88.62 70 GLY A C 1
ATOM 596 O O . GLY A 1 70 ? 18.296 -10.648 -25.536 1.00 88.62 70 GLY A O 1
ATOM 597 N N . ALA A 1 71 ? 17.592 -11.786 -27.367 1.00 65.75 71 ALA A N 1
ATOM 598 C CA . ALA A 1 71 ? 18.766 -12.646 -27.522 1.00 65.75 71 ALA A CA 1
ATOM 599 C C . ALA A 1 71 ? 19.939 -11.863 -28.125 1.00 65.75 71 ALA A C 1
ATOM 601 O O . ALA A 1 71 ? 19.681 -11.064 -29.062 1.00 65.75 71 ALA A O 1
#

Radius of gyration: 20.84 Å; chains: 1; bounding box: 36×26×54 Å

Secondary structure (DSSP, 8-state):
-EEEEETTEEEEEEEEEEEEE-PPPHHHHTSHHHHT-HHHHHHHHHHH-GGGT----EEEEEEEEEEEE--

pLDDT: mean 85.46, std 8.68, range [64.62, 96.62]

Foldseek 3Di:
DDKDDDVQKIKDKDKDKDKDQPADDPVRCPDPVQVVDVVSVVVNCLCPDPVNVHDGDIDIDIDIDMDMDGD